Protein AF-A0A1U7CXS5-F1 (afdb_monomer_lite)

Radius of gyration: 18.41 Å; chains: 1; bounding box: 50×34×57 Å

Structure (mmCIF, N/CA/C/O backbone):
data_AF-A0A1U7CXS5-F1
#
_entry.id   AF-A0A1U7CXS5-F1
#
loop_
_atom_site.group_PDB
_atom_site.id
_atom_site.type_symbol
_atom_site.label_atom_id
_atom_site.label_alt_id
_atom_site.label_comp_id
_atom_site.label_asym_id
_atom_site.label_entity_id
_atom_site.label_seq_id
_atom_site.pdbx_PDB_ins_code
_atom_site.Cartn_x
_atom_site.Cartn_y
_atom_site.Cartn_z
_atom_site.occupancy
_atom_site.B_iso_or_equiv
_atom_site.auth_seq_id
_atom_site.auth_comp_id
_atom_site.auth_asym_id
_atom_site.auth_atom_id
_atom_site.pdbx_PDB_model_num
ATOM 1 N N . MET A 1 1 ? -36.462 -5.396 34.727 1.00 39.91 1 MET A N 1
ATOM 2 C CA . MET A 1 1 ? -35.390 -4.778 33.920 1.00 39.91 1 MET A CA 1
ATOM 3 C C . MET A 1 1 ? -34.478 -5.898 33.461 1.00 39.91 1 MET A C 1
ATOM 5 O O . MET A 1 1 ? -33.829 -6.499 34.303 1.00 39.91 1 MET A O 1
ATOM 9 N N . ILE A 1 2 ? -34.513 -6.255 32.179 1.00 39.50 2 ILE A N 1
ATOM 10 C CA . ILE A 1 2 ? -33.571 -7.218 31.596 1.00 39.50 2 ILE A CA 1
ATOM 11 C C . ILE A 1 2 ? -32.492 -6.352 30.956 1.00 39.50 2 ILE A C 1
ATOM 13 O O . ILE A 1 2 ? -32.788 -5.615 30.019 1.00 39.50 2 ILE A O 1
ATOM 17 N N . MET A 1 3 ? -31.287 -6.342 31.527 1.00 42.38 3 MET A N 1
ATOM 18 C CA . MET A 1 3 ? -30.154 -5.681 30.887 1.00 42.38 3 MET A CA 1
ATOM 19 C C . MET A 1 3 ? -29.691 -6.562 29.731 1.00 42.38 3 MET A C 1
ATOM 21 O O . MET A 1 3 ? -29.142 -7.641 29.948 1.00 42.38 3 MET A O 1
ATOM 25 N N . THR A 1 4 ? -29.941 -6.111 28.507 1.00 46.59 4 THR A N 1
ATOM 26 C CA . THR A 1 4 ? -29.288 -6.646 27.315 1.00 46.59 4 THR A CA 1
ATOM 27 C C . THR A 1 4 ? -27.820 -6.234 27.387 1.00 46.59 4 THR A C 1
ATOM 29 O O . THR A 1 4 ? -27.506 -5.048 27.330 1.00 46.59 4 THR A O 1
ATOM 32 N N . GLN A 1 5 ? -26.927 -7.201 27.588 1.00 53.69 5 GLN A N 1
ATOM 33 C CA . GLN A 1 5 ? -25.484 -6.981 27.490 1.00 53.69 5 GLN A CA 1
ATOM 34 C C . GLN A 1 5 ? -25.128 -6.750 26.011 1.00 53.69 5 GLN A C 1
ATOM 36 O O . GLN A 1 5 ? -25.562 -7.549 25.172 1.00 53.69 5 GLN A O 1
ATOM 41 N N . PRO A 1 6 ? -24.369 -5.697 25.656 1.00 45.97 6 PRO A N 1
ATOM 42 C CA . PRO A 1 6 ? -23.838 -5.564 24.309 1.00 45.97 6 PRO A CA 1
ATOM 43 C C . PRO A 1 6 ? -22.821 -6.685 24.095 1.00 45.97 6 PRO A C 1
ATOM 45 O O . PRO A 1 6 ? -21.865 -6.842 24.852 1.00 45.97 6 PRO A O 1
ATOM 48 N N . SER A 1 7 ? -23.077 -7.517 23.091 1.00 45.25 7 SER A N 1
ATOM 49 C CA . SER A 1 7 ? -22.142 -8.554 22.672 1.00 45.25 7 SER A CA 1
ATOM 50 C C . SER A 1 7 ? -20.949 -7.844 22.042 1.00 45.25 7 SER A C 1
ATOM 52 O O . SER A 1 7 ? -21.098 -7.236 20.986 1.00 45.25 7 SER A O 1
ATOM 54 N N . THR A 1 8 ? -19.788 -7.871 22.692 1.00 44.19 8 THR A N 1
ATOM 55 C CA . THR A 1 8 ? -18.543 -7.355 22.119 1.00 44.19 8 THR A CA 1
ATOM 56 C C . THR A 1 8 ? -18.121 -8.287 20.983 1.00 44.19 8 THR A C 1
ATOM 58 O O . THR A 1 8 ? -17.459 -9.306 21.185 1.00 44.19 8 THR A O 1
ATOM 61 N N . SER A 1 9 ? -18.587 -7.986 19.769 1.00 47.78 9 SER A N 1
ATOM 62 C CA . SER A 1 9 ? -18.090 -8.631 18.558 1.00 47.78 9 SER A CA 1
ATOM 63 C C . SER A 1 9 ? -16.603 -8.314 18.464 1.00 47.78 9 SER A C 1
ATOM 65 O O . SER A 1 9 ? -16.226 -7.151 18.387 1.00 47.78 9 SER A O 1
ATOM 67 N N . ARG A 1 10 ? -15.745 -9.338 18.526 1.00 53.56 10 ARG A N 1
ATOM 68 C CA . ARG A 1 10 ? -14.311 -9.175 18.263 1.00 53.56 10 ARG A CA 1
ATOM 69 C C . ARG A 1 10 ? -14.163 -8.495 16.887 1.00 53.56 10 ARG A C 1
ATOM 71 O O . ARG A 1 10 ? -14.805 -8.988 15.951 1.00 53.56 10 ARG A O 1
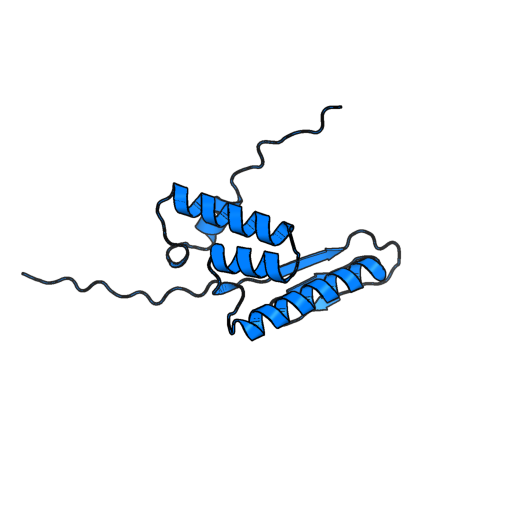ATOM 78 N N . PRO A 1 11 ? -13.361 -7.421 16.756 1.00 55.84 11 PRO A N 1
ATOM 79 C CA . PRO A 1 11 ? -13.179 -6.740 15.479 1.00 55.84 11 PRO A CA 1
ATOM 80 C C . PRO A 1 11 ? -12.728 -7.760 14.431 1.00 55.84 11 PRO A C 1
ATOM 82 O O . PRO A 1 11 ? -11.890 -8.636 14.688 1.00 55.84 11 PRO A O 1
ATOM 85 N N . ARG A 1 12 ? -13.393 -7.746 13.275 1.00 57.50 12 ARG A N 1
ATOM 86 C CA . ARG A 1 12 ? -13.131 -8.702 12.199 1.00 57.50 12 ARG A CA 1
ATOM 87 C C . ARG A 1 12 ? -11.865 -8.229 11.496 1.00 57.50 12 ARG A C 1
ATOM 89 O O . ARG A 1 12 ? -11.902 -7.223 10.808 1.00 57.50 12 ARG A O 1
ATOM 96 N N . ARG A 1 13 ? -10.762 -8.961 11.661 1.00 63.41 13 ARG A N 1
ATOM 97 C CA . ARG A 1 13 ? -9.494 -8.639 10.990 1.00 63.41 13 ARG A CA 1
ATOM 98 C C . ARG A 1 13 ? -9.670 -8.678 9.475 1.00 63.41 13 ARG A C 1
ATOM 100 O O . ARG A 1 13 ? -9.943 -9.749 8.915 1.00 63.41 13 ARG A O 1
ATOM 107 N N . ILE A 1 14 ? -9.536 -7.524 8.831 1.00 71.38 14 ILE A N 1
ATOM 108 C CA . ILE A 1 14 ? -9.528 -7.414 7.376 1.00 71.38 14 ILE A CA 1
ATOM 109 C C . ILE A 1 14 ? -8.213 -8.027 6.889 1.00 71.38 14 ILE A C 1
ATOM 111 O O . ILE A 1 14 ? -7.169 -7.900 7.519 1.00 71.38 14 ILE A O 1
ATOM 115 N N . ARG A 1 15 ? -8.254 -8.768 5.780 1.00 77.81 15 ARG A N 1
ATOM 116 C CA . ARG A 1 15 ? -7.028 -9.225 5.116 1.00 77.81 15 ARG A CA 1
ATOM 117 C C . ARG A 1 15 ? -6.695 -8.218 4.029 1.00 77.81 15 ARG A C 1
ATOM 119 O O . ARG A 1 15 ? -7.464 -8.102 3.079 1.00 77.81 15 ARG A O 1
ATOM 126 N N . ALA A 1 16 ? -5.568 -7.534 4.165 1.00 84.88 16 ALA A N 1
ATOM 127 C CA . ALA A 1 16 ? -5.072 -6.584 3.180 1.00 84.88 16 ALA A CA 1
ATOM 128 C C . ALA A 1 16 ? -3.755 -7.077 2.572 1.00 84.88 16 ALA A C 1
ATOM 130 O O . ALA A 1 16 ? -2.995 -7.806 3.212 1.00 84.88 16 ALA A O 1
ATOM 131 N N . ALA A 1 17 ? -3.509 -6.691 1.324 1.00 88.62 17 ALA A N 1
ATOM 132 C CA . ALA A 1 17 ? -2.232 -6.888 0.656 1.00 88.62 17 ALA A CA 1
ATOM 133 C C . ALA A 1 17 ? -1.974 -5.727 -0.311 1.00 88.62 17 ALA A C 1
ATOM 135 O O . ALA A 1 17 ? -2.905 -5.280 -0.984 1.00 88.62 17 ALA A O 1
ATOM 136 N N . LEU A 1 18 ? -0.722 -5.275 -0.409 1.00 89.81 18 LEU A N 1
ATOM 137 C CA . LEU A 1 18 ? -0.299 -4.284 -1.396 1.00 89.81 18 LEU A CA 1
ATOM 138 C C . LEU A 1 18 ? 0.189 -4.991 -2.666 1.00 89.81 18 LEU A C 1
ATOM 140 O O . LEU A 1 18 ? 1.029 -5.892 -2.610 1.00 89.81 18 LEU A O 1
ATOM 144 N N . ILE A 1 19 ? -0.330 -4.582 -3.823 1.00 92.00 19 ILE A N 1
ATOM 145 C CA . ILE A 1 19 ? 0.073 -5.143 -5.115 1.00 92.00 19 ILE A CA 1
ATOM 146 C C . ILE A 1 19 ? 0.633 -4.030 -6.000 1.00 92.00 19 ILE A C 1
ATOM 148 O O . ILE A 1 19 ? -0.092 -3.108 -6.365 1.00 92.00 19 ILE A O 1
ATOM 152 N N . GLY A 1 20 ? 1.915 -4.136 -6.349 1.00 89.12 20 GLY A N 1
ATOM 153 C CA . GLY A 1 20 ? 2.610 -3.237 -7.269 1.00 89.12 20 GLY A CA 1
ATOM 154 C C . GLY A 1 20 ? 2.720 -3.838 -8.670 1.00 89.12 20 GLY A C 1
ATOM 155 O O . GLY A 1 20 ? 3.119 -4.995 -8.827 1.00 89.12 20 GLY A O 1
ATOM 156 N N . PHE A 1 21 ? 2.399 -3.049 -9.695 1.00 92.69 21 PHE A N 1
ATOM 157 C CA . PHE A 1 21 ? 2.512 -3.453 -11.096 1.00 92.69 21 PHE A CA 1
ATOM 158 C C . PHE A 1 21 ? 3.456 -2.525 -11.860 1.00 92.69 21 PHE A C 1
ATOM 160 O O . PHE A 1 21 ? 3.240 -1.316 -11.892 1.00 92.69 21 PHE A O 1
ATOM 167 N N . GLY A 1 22 ? 4.466 -3.101 -12.510 1.00 91.12 22 GLY A N 1
ATOM 168 C CA . GLY A 1 22 ? 5.313 -2.406 -13.478 1.00 91.12 22 GLY A CA 1
ATOM 169 C C . GLY A 1 22 ? 4.907 -2.759 -14.911 1.00 91.12 22 GLY A C 1
ATOM 170 O O . GLY A 1 22 ? 4.783 -3.938 -15.252 1.00 91.12 22 GLY A O 1
ATOM 171 N N . PHE A 1 23 ? 4.714 -1.750 -15.763 1.00 92.38 23 PHE A N 1
ATOM 172 C CA . PHE A 1 23 ? 4.231 -1.914 -17.147 1.00 92.38 23 PHE A CA 1
ATOM 173 C C . PHE A 1 23 ? 5.222 -1.431 -18.216 1.00 92.38 23 PHE A C 1
ATOM 175 O O . PHE A 1 23 ? 4.898 -1.415 -19.399 1.00 92.38 23 PHE A O 1
ATOM 182 N N . ASP A 1 24 ? 6.423 -1.035 -17.813 1.00 91.44 24 ASP A N 1
ATOM 183 C CA . ASP A 1 24 ? 7.451 -0.423 -18.659 1.00 91.44 24 ASP A CA 1
ATOM 184 C C . ASP A 1 24 ? 8.511 -1.425 -19.166 1.00 91.44 24 ASP A C 1
ATOM 186 O O . ASP A 1 24 ? 9.424 -1.063 -19.907 1.00 91.44 24 ASP A O 1
ATOM 190 N N . GLY A 1 25 ? 8.383 -2.705 -18.804 1.00 87.94 25 GLY A N 1
ATOM 191 C CA . GLY A 1 25 ? 9.260 -3.771 -19.283 1.00 87.94 25 GLY A CA 1
ATOM 192 C C . GLY A 1 25 ? 9.054 -4.059 -20.774 1.00 87.94 25 GLY A C 1
ATOM 193 O O . GLY A 1 25 ? 7.958 -4.418 -21.195 1.00 87.94 25 GLY A O 1
ATOM 194 N N . ALA A 1 26 ? 10.123 -3.937 -21.564 1.00 87.94 26 ALA A N 1
ATOM 195 C CA . ALA A 1 26 ? 10.140 -4.270 -22.995 1.00 87.94 26 ALA A CA 1
ATOM 196 C C . ALA A 1 26 ? 10.922 -5.560 -23.313 1.00 87.94 26 ALA A C 1
ATOM 198 O O . ALA A 1 26 ? 11.122 -5.890 -24.482 1.00 87.94 26 ALA A O 1
ATOM 199 N N . ASP A 1 27 ? 11.402 -6.262 -22.284 1.00 86.38 27 ASP A N 1
ATOM 200 C CA . ASP A 1 27 ? 12.085 -7.544 -22.422 1.00 86.38 27 ASP A CA 1
ATOM 201 C C . ASP A 1 27 ? 11.127 -8.726 -22.222 1.00 86.38 27 ASP A C 1
ATOM 203 O O . ASP A 1 27 ? 10.034 -8.593 -21.677 1.00 86.38 27 ASP A O 1
ATOM 207 N N . ASP A 1 28 ? 11.553 -9.911 -22.656 1.00 86.06 28 ASP A N 1
ATOM 208 C CA . ASP A 1 28 ? 10.792 -11.150 -22.472 1.00 86.06 28 ASP A CA 1
ATOM 209 C C . ASP A 1 28 ? 10.916 -11.713 -21.036 1.00 86.06 28 ASP A C 1
ATOM 211 O O . ASP A 1 28 ? 10.624 -12.889 -20.799 1.00 86.06 28 ASP A O 1
ATOM 215 N N . GLN A 1 29 ? 11.397 -10.924 -20.062 1.00 89.38 29 GLN A N 1
ATOM 216 C CA . GLN A 1 29 ? 11.593 -11.407 -18.698 1.00 89.38 29 GLN A CA 1
ATOM 217 C C . GLN A 1 29 ? 10.347 -11.203 -17.845 1.00 89.38 29 GLN A C 1
ATOM 219 O O . GLN A 1 29 ? 9.881 -10.095 -17.588 1.00 89.38 29 GLN A O 1
ATOM 224 N N . GLN A 1 30 ? 9.859 -12.309 -17.292 1.00 89.06 30 GLN A N 1
ATOM 225 C CA . GLN A 1 30 ? 8.823 -12.273 -16.278 1.00 89.06 30 GLN A CA 1
ATOM 226 C C . GLN A 1 30 ? 9.445 -12.004 -14.903 1.00 89.06 30 GLN A C 1
ATOM 228 O O . GLN A 1 30 ? 10.142 -12.855 -14.348 1.00 89.06 30 GLN A O 1
ATOM 233 N N . ARG A 1 31 ? 9.152 -10.836 -14.327 1.00 92.31 31 ARG A N 1
ATOM 234 C CA . ARG A 1 31 ? 9.580 -10.467 -12.972 1.00 92.31 31 ARG A CA 1
ATOM 235 C C . ARG A 1 31 ? 8.411 -10.568 -12.001 1.00 92.31 31 ARG A C 1
ATOM 237 O O . ARG A 1 31 ? 7.377 -9.937 -12.204 1.00 92.31 31 ARG A O 1
ATOM 244 N N . VAL A 1 32 ? 8.565 -11.370 -10.951 1.00 94.94 32 VAL A N 1
ATOM 245 C CA . VAL A 1 32 ? 7.571 -11.518 -9.880 1.00 94.94 32 VAL A CA 1
ATOM 246 C C . VAL A 1 32 ? 8.307 -11.602 -8.550 1.00 94.94 32 VAL A C 1
ATOM 248 O O . VAL A 1 32 ? 9.131 -12.495 -8.361 1.00 94.94 32 VAL A O 1
ATOM 251 N N . THR A 1 33 ? 7.985 -10.700 -7.628 1.00 93.75 33 THR A N 1
ATOM 252 C CA . THR A 1 33 ? 8.488 -10.713 -6.249 1.00 93.75 33 THR A CA 1
ATOM 253 C C . THR A 1 33 ? 7.297 -10.795 -5.297 1.00 93.75 33 THR A C 1
ATOM 255 O O . THR A 1 33 ? 6.313 -10.086 -5.476 1.00 93.75 33 THR A O 1
ATOM 258 N N . ARG A 1 34 ? 7.349 -11.673 -4.292 1.00 94.38 34 ARG A N 1
ATOM 259 C CA . ARG A 1 34 ? 6.265 -11.876 -3.319 1.00 94.38 34 ARG A CA 1
ATOM 260 C C . ARG A 1 34 ? 6.823 -11.911 -1.904 1.00 94.38 34 ARG A C 1
ATOM 262 O O . ARG A 1 34 ? 7.887 -12.483 -1.695 1.00 94.38 34 ARG A O 1
ATOM 269 N N . SER A 1 35 ? 6.052 -11.392 -0.955 1.00 89.94 35 SER A N 1
ATOM 270 C CA . SER A 1 35 ? 6.294 -11.565 0.479 1.00 89.94 35 SER A CA 1
ATOM 271 C C . SER A 1 35 ? 4.974 -11.804 1.227 1.00 89.94 35 SER A C 1
ATOM 273 O O . SER A 1 35 ? 4.014 -12.314 0.633 1.00 89.94 35 SER A O 1
ATOM 275 N N . ALA A 1 36 ? 4.939 -11.535 2.532 1.00 88.06 36 ALA A N 1
ATOM 276 C CA . ALA A 1 36 ? 3.834 -11.868 3.419 1.00 88.06 36 ALA A CA 1
ATOM 277 C C . ALA A 1 36 ? 2.561 -11.100 3.049 1.00 88.06 36 ALA A C 1
ATOM 279 O O . ALA A 1 36 ? 1.491 -11.704 2.940 1.00 88.06 36 ALA A O 1
ATOM 280 N N . GLN A 1 37 ? 2.697 -9.792 2.815 1.00 89.69 37 GLN A N 1
ATOM 281 C CA . GLN A 1 37 ? 1.569 -8.872 2.603 1.00 89.69 37 GLN A CA 1
ATOM 282 C C . GLN A 1 37 ? 1.676 -8.113 1.278 1.00 89.69 37 GLN A C 1
ATOM 284 O O . GLN A 1 37 ? 0.836 -7.272 0.974 1.00 89.69 37 GLN A O 1
ATOM 289 N N . CYS A 1 38 ? 2.695 -8.428 0.474 1.00 91.88 38 CYS A N 1
ATOM 290 C CA . CYS A 1 38 ? 3.027 -7.687 -0.735 1.00 91.88 38 CYS A CA 1
ATOM 291 C C . CYS A 1 38 ? 3.276 -8.598 -1.943 1.00 91.88 38 CYS A C 1
ATOM 293 O O . CYS A 1 38 ? 3.801 -9.714 -1.821 1.00 91.88 38 CYS A O 1
ATOM 295 N N . LEU A 1 39 ? 2.937 -8.096 -3.130 1.00 94.31 39 LEU A N 1
ATOM 296 C CA . LEU A 1 39 ? 3.213 -8.729 -4.419 1.00 94.31 39 LEU A CA 1
ATOM 297 C C . LEU A 1 39 ? 3.621 -7.666 -5.446 1.00 94.31 39 LEU A C 1
ATOM 299 O O . LEU A 1 39 ? 2.879 -6.724 -5.686 1.00 94.31 39 LEU A O 1
ATOM 303 N N . VAL A 1 40 ? 4.763 -7.853 -6.098 1.00 94.00 40 VAL A N 1
ATOM 304 C CA . VAL A 1 40 ? 5.243 -7.009 -7.196 1.00 94.00 40 VAL A CA 1
ATOM 305 C C . VAL A 1 40 ? 5.309 -7.837 -8.471 1.00 94.00 40 VAL A C 1
ATOM 307 O O . VAL A 1 40 ? 5.895 -8.924 -8.485 1.00 94.00 40 VAL A O 1
ATOM 310 N N . VAL A 1 41 ? 4.726 -7.326 -9.554 1.00 94.94 41 VAL A N 1
ATOM 311 C CA . VAL A 1 41 ? 4.650 -8.016 -10.848 1.00 94.94 41 VAL A CA 1
ATOM 312 C C . VAL A 1 41 ? 5.079 -7.083 -11.976 1.00 94.94 41 VAL A C 1
ATOM 314 O O . VAL A 1 41 ? 4.557 -5.981 -12.107 1.00 94.94 41 VAL A O 1
ATOM 317 N N . GLY A 1 42 ? 5.978 -7.558 -12.836 1.00 92.69 42 GLY A N 1
ATOM 318 C CA . GLY A 1 42 ? 6.391 -6.852 -14.049 1.00 92.69 42 GLY A CA 1
ATOM 319 C C . GLY A 1 42 ? 7.348 -5.688 -13.797 1.00 92.69 42 GLY A C 1
ATOM 320 O O . GLY A 1 42 ? 7.957 -5.594 -12.733 1.00 92.69 42 GLY A O 1
ATOM 321 N N . GLY A 1 43 ? 7.483 -4.833 -14.807 1.00 91.50 43 GLY A N 1
ATOM 322 C CA . GLY A 1 43 ? 8.397 -3.693 -14.846 1.00 91.50 43 GLY A CA 1
ATOM 323 C C . GLY A 1 43 ? 9.696 -3.971 -15.600 1.00 91.50 43 GLY A C 1
ATOM 324 O O . GLY A 1 43 ? 10.093 -5.131 -15.795 1.00 91.50 43 GLY A O 1
ATOM 325 N N . SER A 1 44 ? 10.362 -2.895 -16.017 1.00 94.75 44 SER A N 1
ATOM 326 C CA . SER A 1 44 ? 11.786 -2.936 -16.371 1.00 94.75 44 SER A CA 1
ATOM 327 C C . SER A 1 44 ? 12.621 -3.438 -15.179 1.00 94.75 44 SER A C 1
ATOM 329 O O . SER A 1 44 ? 12.111 -3.496 -14.055 1.00 94.75 44 SER A O 1
ATOM 331 N N . PRO A 1 45 ? 13.888 -3.849 -15.376 1.00 94.25 45 PRO A N 1
ATOM 332 C CA . PRO A 1 45 ? 14.782 -4.145 -14.257 1.00 94.25 45 PRO A CA 1
ATOM 333 C C . PRO A 1 45 ? 14.776 -3.041 -13.193 1.00 94.25 45 PRO A C 1
ATOM 335 O O . PRO A 1 45 ? 14.623 -3.333 -12.012 1.00 94.25 45 PRO A O 1
ATOM 338 N N . GLU A 1 46 ? 14.870 -1.790 -13.635 1.00 94.56 46 GLU A N 1
ATOM 339 C CA . GLU A 1 46 ? 14.942 -0.606 -12.791 1.00 94.56 46 GLU A CA 1
ATOM 340 C C . GLU A 1 46 ? 13.634 -0.403 -12.015 1.00 94.56 46 GLU A C 1
ATOM 342 O O . GLU A 1 46 ? 13.644 -0.374 -10.786 1.00 94.56 46 GLU A O 1
ATOM 347 N N . THR A 1 47 ? 12.490 -0.368 -12.704 1.00 94.62 47 THR A N 1
ATOM 348 C CA . THR A 1 47 ? 11.184 -0.182 -12.052 1.00 94.62 47 THR A CA 1
ATOM 349 C C . THR A 1 47 ? 10.815 -1.351 -11.147 1.00 94.62 47 THR A C 1
ATOM 351 O O . THR A 1 47 ? 10.230 -1.158 -10.082 1.00 94.62 47 THR A O 1
ATOM 354 N N . HIS A 1 48 ? 11.156 -2.584 -11.523 1.00 94.44 48 HIS A N 1
ATOM 355 C CA . HIS A 1 48 ? 10.903 -3.732 -10.658 1.00 94.44 48 HIS A CA 1
ATOM 356 C C . HIS A 1 48 ? 11.726 -3.666 -9.365 1.00 94.44 48 HIS A C 1
ATOM 358 O O . HIS A 1 48 ? 11.234 -4.064 -8.306 1.00 94.44 48 HIS A O 1
ATOM 364 N N . ASP A 1 49 ? 12.963 -3.175 -9.439 1.00 94.94 49 ASP A N 1
ATOM 365 C CA . ASP A 1 49 ? 13.817 -2.994 -8.269 1.00 94.94 49 ASP A CA 1
ATOM 366 C C . ASP A 1 49 ? 13.307 -1.857 -7.368 1.00 94.94 49 ASP A C 1
ATOM 368 O O . ASP A 1 49 ? 13.229 -2.057 -6.155 1.00 94.94 49 ASP A O 1
ATOM 372 N N . GLU A 1 50 ? 12.842 -0.736 -7.930 1.00 93.81 50 GLU A N 1
ATOM 373 C CA . GLU A 1 50 ? 12.175 0.340 -7.171 1.00 93.81 50 GLU A CA 1
ATOM 374 C C . GLU A 1 50 ? 10.911 -0.163 -6.450 1.00 93.81 50 GLU A C 1
ATOM 376 O O . GLU A 1 50 ? 10.720 0.084 -5.255 1.00 93.81 50 GLU A O 1
ATOM 381 N N . LEU A 1 51 ? 10.066 -0.937 -7.142 1.00 93.25 51 LEU A N 1
ATOM 382 C CA . LEU A 1 51 ? 8.873 -1.547 -6.544 1.00 93.25 51 LEU A CA 1
ATOM 383 C C . LEU A 1 51 ? 9.240 -2.535 -5.426 1.00 93.25 51 LEU A C 1
ATOM 385 O O . LEU A 1 51 ? 8.554 -2.598 -4.402 1.00 93.25 51 LEU A O 1
ATOM 389 N N . ARG A 1 52 ? 10.328 -3.299 -5.587 1.00 94.56 52 ARG A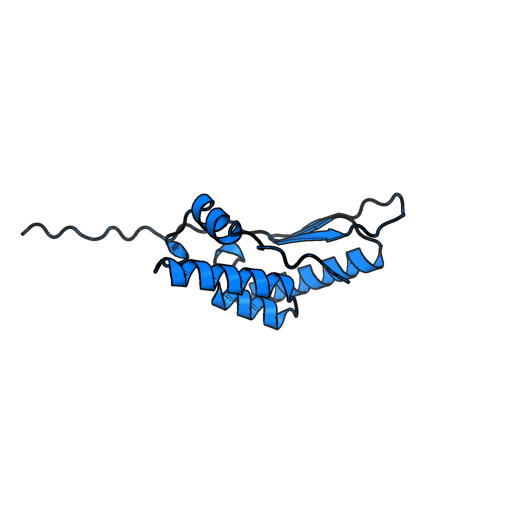 N 1
ATOM 390 C CA . ARG A 1 52 ? 10.837 -4.199 -4.542 1.00 94.56 52 ARG A CA 1
ATOM 391 C C . ARG A 1 52 ? 11.357 -3.422 -3.333 1.00 94.56 52 ARG A C 1
ATOM 393 O O . ARG A 1 52 ? 11.152 -3.856 -2.198 1.00 94.56 52 ARG A O 1
ATOM 400 N N . GLU A 1 53 ? 12.027 -2.299 -3.551 1.00 94.94 53 GLU A N 1
ATOM 401 C CA . GLU A 1 53 ? 12.498 -1.435 -2.471 1.00 94.94 53 GLU A CA 1
ATOM 402 C C . GLU A 1 53 ? 11.324 -0.842 -1.684 1.00 94.94 53 GLU A C 1
ATOM 404 O O . GLU A 1 53 ? 11.314 -0.927 -0.457 1.00 94.94 53 GLU A O 1
ATOM 409 N N . ALA A 1 54 ? 10.306 -0.308 -2.367 1.00 92.69 54 ALA A N 1
ATOM 410 C CA . ALA A 1 54 ? 9.091 0.199 -1.722 1.00 92.69 54 ALA A CA 1
ATOM 411 C C . ALA A 1 54 ? 8.391 -0.889 -0.892 1.00 92.69 54 ALA A C 1
ATOM 413 O O . ALA A 1 54 ? 8.032 -0.668 0.263 1.00 92.69 54 ALA A O 1
ATOM 414 N N . MET A 1 55 ? 8.279 -2.095 -1.450 1.00 93.88 55 MET A N 1
ATOM 415 C CA . MET A 1 55 ? 7.768 -3.272 -0.749 1.00 93.88 55 MET A CA 1
ATOM 416 C C . MET A 1 55 ? 8.592 -3.615 0.501 1.00 93.88 55 MET A C 1
ATOM 418 O O . MET A 1 55 ? 8.024 -3.927 1.542 1.00 93.88 55 MET A O 1
ATOM 422 N N . THR A 1 56 ? 9.920 -3.540 0.420 1.00 94.12 56 THR A N 1
ATOM 423 C CA . THR A 1 56 ? 10.805 -3.828 1.559 1.00 94.12 56 THR A CA 1
ATOM 424 C C . THR A 1 56 ? 10.649 -2.778 2.661 1.00 94.12 56 THR A C 1
ATOM 426 O O . THR A 1 56 ? 10.563 -3.138 3.831 1.00 94.12 56 THR A O 1
ATOM 429 N N . ARG A 1 57 ? 10.560 -1.490 2.298 1.00 94.38 57 ARG A N 1
ATOM 430 C CA . ARG A 1 57 ? 10.311 -0.391 3.247 1.00 94.38 57 ARG A CA 1
ATOM 431 C C . ARG A 1 57 ? 8.976 -0.558 3.968 1.00 94.38 57 ARG A C 1
ATOM 433 O O . ARG A 1 57 ? 8.933 -0.439 5.185 1.00 94.38 57 ARG A O 1
ATOM 440 N N . LEU A 1 58 ? 7.922 -0.904 3.228 1.00 93.56 58 LEU A N 1
ATOM 441 C CA . LEU A 1 58 ? 6.605 -1.178 3.799 1.00 93.56 58 LEU A CA 1
ATOM 442 C C . LEU A 1 58 ? 6.661 -2.292 4.853 1.00 93.56 58 LEU A C 1
ATOM 444 O O . LEU A 1 58 ? 6.117 -2.129 5.939 1.00 93.56 58 LEU A O 1
ATOM 448 N N . GLU A 1 59 ? 7.315 -3.416 4.553 1.00 92.62 59 GLU A N 1
ATOM 449 C CA . GLU A 1 59 ? 7.370 -4.544 5.491 1.00 92.62 59 GLU A CA 1
ATOM 450 C C . GLU A 1 59 ? 8.204 -4.251 6.739 1.00 92.62 59 GLU A C 1
ATOM 452 O O . GLU A 1 59 ? 7.842 -4.713 7.817 1.00 92.62 59 GLU A O 1
ATOM 457 N N . ILE A 1 60 ? 9.276 -3.465 6.614 1.00 94.69 60 ILE A N 1
ATOM 458 C CA . ILE A 1 60 ? 10.069 -3.022 7.768 1.00 94.69 60 ILE A CA 1
ATOM 459 C C . ILE A 1 60 ? 9.217 -2.150 8.694 1.00 94.69 60 ILE A C 1
ATOM 461 O O . ILE A 1 60 ? 9.152 -2.428 9.886 1.00 94.69 60 ILE A O 1
ATOM 465 N N . GLU A 1 61 ? 8.524 -1.144 8.160 1.00 95.06 61 GLU A N 1
ATOM 466 C CA . GLU A 1 61 ? 7.692 -0.252 8.978 1.00 95.06 61 GLU A CA 1
ATOM 467 C C . GLU A 1 61 ? 6.526 -0.994 9.648 1.00 95.06 61 GLU A C 1
ATOM 469 O O . GLU A 1 61 ? 6.232 -0.757 10.818 1.00 95.06 61 GLU A O 1
ATOM 474 N N . LEU A 1 62 ? 5.891 -1.940 8.946 1.00 93.06 62 LEU A N 1
ATOM 475 C CA . LEU A 1 62 ? 4.838 -2.785 9.524 1.00 93.06 62 LEU A CA 1
ATOM 476 C C . LEU A 1 62 ? 5.365 -3.670 10.667 1.00 93.06 62 LEU A C 1
ATOM 478 O O . LEU A 1 62 ? 4.699 -3.806 11.697 1.00 93.06 62 LEU A O 1
ATOM 482 N N . ASP A 1 63 ? 6.569 -4.234 10.518 1.00 92.75 63 ASP A N 1
ATOM 483 C CA . ASP A 1 63 ? 7.231 -5.006 11.577 1.00 92.75 63 ASP A CA 1
ATOM 484 C C . ASP A 1 63 ? 7.588 -4.117 12.781 1.00 92.75 63 ASP A C 1
ATOM 486 O O . ASP A 1 63 ? 7.325 -4.493 13.926 1.00 92.75 63 ASP A O 1
ATOM 490 N N . GLU A 1 64 ? 8.083 -2.896 12.543 1.00 93.75 64 GLU A N 1
ATOM 491 C CA . GLU A 1 64 ? 8.366 -1.913 13.598 1.00 93.75 64 GLU A CA 1
ATOM 492 C C . GLU A 1 64 ? 7.099 -1.474 14.350 1.00 93.75 64 GLU A C 1
ATOM 494 O O . GLU A 1 64 ? 7.118 -1.319 15.577 1.00 93.75 64 GLU A O 1
ATOM 499 N N . MET A 1 65 ? 5.978 -1.325 13.640 1.00 91.12 65 MET A N 1
ATOM 500 C CA . MET A 1 65 ? 4.658 -1.047 14.218 1.00 91.12 65 MET A CA 1
ATOM 501 C C . MET A 1 65 ? 4.045 -2.273 14.917 1.00 91.12 65 MET A C 1
ATOM 503 O O . MET A 1 65 ? 3.112 -2.121 15.705 1.00 91.12 65 MET A O 1
ATOM 507 N N . GLN A 1 66 ? 4.580 -3.481 14.685 1.00 91.06 66 GLN A N 1
ATOM 508 C CA . GLN A 1 66 ? 4.016 -4.763 15.131 1.00 91.06 66 GLN A CA 1
ATOM 509 C C . GLN A 1 66 ? 2.544 -4.938 14.715 1.00 91.06 66 GLN A C 1
ATOM 511 O O . GLN A 1 66 ? 1.735 -5.508 15.456 1.00 91.06 66 GLN A O 1
ATOM 516 N N . GLN A 1 67 ? 2.196 -4.439 13.528 1.00 90.50 67 GLN A N 1
ATOM 517 C CA . GLN A 1 67 ? 0.848 -4.472 12.967 1.00 90.50 67 GLN A CA 1
ATOM 518 C C . GLN A 1 67 ? 0.865 -5.111 11.579 1.00 90.50 67 GLN A C 1
ATOM 520 O O . GLN A 1 67 ? 1.812 -4.968 10.812 1.00 90.50 67 GLN A O 1
ATOM 525 N N . ASP A 1 68 ? -0.216 -5.811 11.243 1.00 90.62 68 ASP A N 1
ATOM 526 C CA . ASP A 1 68 ? -0.458 -6.253 9.874 1.00 90.62 68 ASP A CA 1
ATOM 527 C C . ASP A 1 68 ? -1.149 -5.128 9.090 1.00 90.62 68 ASP A C 1
ATOM 529 O O . ASP A 1 68 ? -1.969 -4.401 9.648 1.00 90.62 68 ASP A O 1
ATOM 533 N N . LEU A 1 69 ? -0.923 -5.037 7.775 1.00 88.38 69 LEU A N 1
ATOM 534 C CA . LEU A 1 69 ? -1.561 -4.024 6.918 1.00 88.38 69 LEU A CA 1
ATOM 535 C C . LEU A 1 69 ? -3.097 -3.991 7.049 1.00 88.38 69 LEU A C 1
ATOM 537 O O . LEU A 1 69 ? -3.719 -2.948 6.888 1.00 88.38 69 LEU A O 1
ATOM 541 N N . GLY A 1 70 ? -3.721 -5.140 7.318 1.00 87.00 70 GLY A N 1
ATOM 542 C CA . GLY A 1 70 ? -5.173 -5.254 7.481 1.00 87.00 70 GLY A CA 1
ATOM 543 C C . GLY A 1 70 ? -5.707 -4.902 8.873 1.00 87.00 70 GLY A C 1
ATOM 544 O O . GLY A 1 70 ? -6.923 -4.873 9.051 1.00 87.00 70 GLY A O 1
ATOM 545 N N . ASP A 1 71 ? -4.818 -4.667 9.839 1.00 85.88 71 ASP A N 1
ATOM 546 C CA . ASP A 1 71 ? -5.156 -4.206 11.188 1.00 85.88 71 ASP A CA 1
ATOM 547 C C . ASP A 1 71 ? -5.042 -2.669 11.317 1.00 85.88 71 ASP A C 1
ATOM 549 O O . ASP A 1 71 ? -5.435 -2.135 12.351 1.00 85.88 71 ASP A O 1
ATOM 553 N N . LEU A 1 72 ? -4.525 -1.964 10.299 1.00 87.75 72 LEU A N 1
ATOM 554 C CA . LEU A 1 72 ? -4.351 -0.508 10.325 1.00 87.75 72 LEU A CA 1
ATOM 555 C C . LEU A 1 72 ? -5.667 0.232 10.079 1.00 87.75 72 LEU A C 1
ATOM 557 O O . LEU A 1 72 ? -6.411 -0.085 9.146 1.00 87.75 72 LEU A O 1
ATOM 561 N N . ASN A 1 73 ? -5.905 1.274 10.867 1.00 87.69 73 ASN A N 1
ATOM 562 C CA . ASN A 1 73 ? -6.921 2.280 10.585 1.00 87.69 73 ASN A CA 1
ATOM 563 C C . ASN A 1 73 ? -6.410 3.312 9.542 1.00 87.69 73 ASN A C 1
ATOM 565 O O . ASN A 1 73 ? -5.229 3.302 9.183 1.00 87.69 73 ASN A O 1
ATOM 569 N N . PRO A 1 74 ? -7.273 4.195 9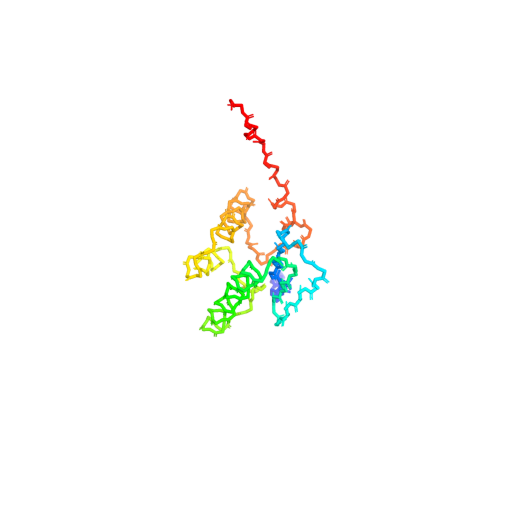.006 1.00 87.81 74 PRO A N 1
ATOM 570 C CA . PRO A 1 74 ? -6.876 5.172 7.988 1.00 87.81 74 PRO A CA 1
ATOM 571 C C . PRO A 1 74 ? -5.760 6.129 8.425 1.00 87.81 74 PRO A C 1
ATOM 573 O O . PRO A 1 74 ? -4.882 6.422 7.618 1.00 87.81 74 PRO A O 1
ATOM 576 N N . ASP A 1 75 ? -5.750 6.583 9.680 1.00 90.12 75 ASP A N 1
ATOM 577 C CA . ASP A 1 75 ? -4.699 7.465 10.200 1.00 90.12 75 ASP A CA 1
ATOM 578 C C . ASP A 1 75 ? -3.349 6.741 10.264 1.00 90.12 75 ASP A C 1
ATOM 580 O O . ASP A 1 75 ? -2.332 7.259 9.802 1.00 90.12 75 ASP A O 1
ATOM 584 N N . GLU A 1 76 ? -3.342 5.507 10.773 1.00 91.44 76 GLU A N 1
ATOM 585 C CA . GLU A 1 76 ? -2.154 4.649 10.817 1.00 91.44 76 GLU A CA 1
ATOM 586 C C . GLU A 1 76 ? -1.651 4.326 9.404 1.00 91.44 76 GLU A C 1
ATOM 588 O O . GLU A 1 76 ? -0.445 4.301 9.155 1.00 91.44 76 GLU A O 1
ATOM 593 N N . LEU A 1 77 ? -2.566 4.127 8.450 1.00 91.06 77 LEU A N 1
ATOM 594 C CA . LEU A 1 77 ? -2.229 3.926 7.044 1.00 91.06 77 LEU A CA 1
ATOM 595 C C . LEU A 1 77 ? -1.614 5.194 6.426 1.00 91.06 77 LEU A C 1
ATOM 597 O O . LEU A 1 77 ? -0.655 5.097 5.659 1.00 91.06 77 LEU A O 1
ATOM 601 N N . ALA A 1 78 ? -2.126 6.381 6.764 1.00 91.12 78 ALA A N 1
ATOM 602 C CA . ALA A 1 78 ? -1.565 7.656 6.321 1.00 91.12 78 ALA A CA 1
ATOM 603 C C . ALA A 1 78 ? -0.173 7.905 6.919 1.00 91.12 78 ALA A C 1
ATOM 605 O O . ALA A 1 78 ? 0.712 8.402 6.217 1.00 91.12 78 ALA A O 1
ATOM 606 N N . GLU A 1 79 ? 0.031 7.542 8.187 1.00 93.00 79 GLU A N 1
ATOM 607 C CA . GLU A 1 79 ? 1.334 7.603 8.844 1.00 93.00 79 GLU A CA 1
ATOM 608 C C . GLU A 1 79 ? 2.329 6.654 8.171 1.00 93.00 79 GLU A C 1
ATOM 610 O O . GLU A 1 79 ? 3.421 7.081 7.795 1.00 93.00 79 GLU A O 1
ATOM 615 N N . LEU A 1 80 ? 1.935 5.399 7.937 1.00 93.69 80 LEU A N 1
ATOM 616 C CA . LEU A 1 80 ? 2.752 4.427 7.216 1.00 93.69 80 LEU A CA 1
ATOM 617 C C . LEU A 1 80 ? 3.152 4.956 5.834 1.00 93.69 80 LEU A C 1
ATOM 619 O O . LEU A 1 80 ? 4.332 4.922 5.493 1.00 93.69 80 LEU A O 1
ATOM 623 N N . ALA A 1 81 ? 2.197 5.512 5.076 1.00 92.38 81 ALA A N 1
ATOM 624 C CA . ALA A 1 81 ? 2.444 6.127 3.770 1.00 92.38 81 ALA A CA 1
ATOM 625 C C . ALA A 1 81 ? 3.516 7.218 3.826 1.00 92.38 81 ALA A C 1
ATOM 627 O O . ALA A 1 81 ? 4.382 7.292 2.954 1.00 92.38 81 ALA A O 1
ATOM 628 N N . PHE A 1 82 ? 3.444 8.064 4.856 1.00 92.31 82 PHE A N 1
ATOM 629 C CA . PHE A 1 82 ? 4.384 9.154 5.066 1.00 92.31 82 PHE A CA 1
ATOM 630 C C . PHE A 1 82 ? 5.788 8.637 5.393 1.00 92.31 82 PHE A C 1
ATOM 632 O O . PHE A 1 82 ? 6.766 9.156 4.861 1.00 92.31 82 PHE A O 1
ATOM 639 N N . ARG A 1 83 ? 5.904 7.590 6.220 1.00 92.00 83 ARG A N 1
ATOM 640 C CA . ARG A 1 83 ? 7.202 6.998 6.585 1.00 92.00 83 ARG A CA 1
ATOM 641 C C . ARG A 1 83 ? 7.916 6.354 5.398 1.00 92.00 83 ARG A C 1
ATOM 643 O O . ARG A 1 83 ? 9.130 6.493 5.268 1.00 92.00 83 ARG A O 1
ATOM 650 N N . ILE A 1 84 ? 7.168 5.694 4.513 1.00 92.44 84 ILE A N 1
ATOM 651 C CA . ILE A 1 84 ? 7.738 5.022 3.335 1.00 92.44 84 ILE A CA 1
ATOM 652 C C . ILE A 1 84 ? 7.800 5.904 2.082 1.00 92.44 84 ILE A C 1
ATOM 654 O O . ILE A 1 84 ? 8.254 5.425 1.044 1.00 92.44 84 ILE A O 1
ATOM 658 N N . ASP A 1 85 ? 7.371 7.166 2.172 1.00 91.56 85 ASP A N 1
ATOM 659 C CA . ASP A 1 85 ? 7.303 8.120 1.056 1.00 91.56 85 ASP A CA 1
ATOM 660 C C . ASP A 1 85 ? 6.514 7.569 -0.150 1.00 91.56 85 ASP A C 1
ATOM 662 O O . ASP A 1 85 ? 6.991 7.560 -1.285 1.00 91.56 85 ASP A O 1
ATOM 666 N N . LEU A 1 86 ? 5.310 7.039 0.115 1.00 88.75 86 LEU A N 1
ATOM 667 C CA . LEU A 1 86 ? 4.424 6.460 -0.903 1.00 88.75 86 LEU A CA 1
ATOM 668 C C . LEU A 1 86 ? 3.107 7.256 -0.999 1.00 88.75 86 LEU A C 1
ATOM 670 O O . LEU A 1 86 ? 2.129 6.931 -0.312 1.00 88.75 86 LEU A O 1
ATOM 674 N N . PRO A 1 87 ? 3.051 8.309 -1.836 1.00 86.31 87 PRO A N 1
ATOM 675 C CA . PRO A 1 87 ? 1.911 9.225 -1.896 1.00 86.31 87 PRO A CA 1
ATOM 676 C C . PRO A 1 87 ? 0.613 8.549 -2.356 1.00 86.31 87 PRO A C 1
ATOM 678 O O . PRO A 1 87 ? -0.474 8.932 -1.921 1.00 86.31 87 PRO A O 1
ATOM 681 N N . GLU A 1 88 ? 0.694 7.505 -3.181 1.00 86.38 88 GLU A N 1
ATOM 682 C CA . GLU A 1 88 ? -0.474 6.743 -3.631 1.00 86.38 88 GLU A CA 1
ATOM 683 C C . GLU A 1 88 ? -1.189 6.067 -2.456 1.00 86.38 88 GLU A C 1
ATOM 685 O O . GLU A 1 88 ? -2.420 6.030 -2.408 1.00 86.38 88 GLU A O 1
ATOM 690 N N . LEU A 1 89 ? -0.427 5.571 -1.477 1.00 85.94 89 LEU A N 1
ATOM 691 C CA . LEU A 1 89 ? -0.973 4.941 -0.276 1.00 85.94 89 LEU A CA 1
ATOM 692 C C . LEU A 1 89 ? -1.579 5.991 0.664 1.00 85.94 89 LEU A C 1
ATOM 694 O O . LEU A 1 89 ? -2.637 5.757 1.248 1.00 85.94 89 LEU A O 1
ATOM 698 N N . HIS A 1 90 ? -0.991 7.189 0.714 1.00 88.31 90 HIS A N 1
ATOM 699 C CA . HIS A 1 90 ? -1.554 8.321 1.447 1.00 88.31 90 HIS A CA 1
ATOM 700 C C . HIS A 1 90 ? -2.915 8.754 0.880 1.00 88.31 90 HIS A C 1
ATOM 702 O O . HIS A 1 90 ? -3.860 8.967 1.636 1.00 88.31 90 HIS A O 1
ATOM 708 N N . HIS A 1 91 ? -3.067 8.822 -0.447 1.00 87.19 91 HIS A N 1
ATOM 709 C CA . HIS A 1 91 ? -4.360 9.136 -1.067 1.00 87.19 91 HIS A CA 1
ATOM 710 C C . HIS A 1 91 ? -5.448 8.120 -0.703 1.00 87.19 91 HIS A C 1
ATOM 712 O O . HIS A 1 91 ? -6.596 8.502 -0.478 1.00 87.19 91 HIS A O 1
ATOM 718 N N . ILE A 1 92 ? -5.104 6.831 -0.637 1.00 86.19 92 ILE A N 1
ATOM 719 C CA . ILE A 1 92 ? -6.043 5.787 -0.209 1.00 86.19 92 ILE A CA 1
ATOM 720 C C . ILE A 1 92 ? -6.461 6.019 1.245 1.00 86.19 92 ILE A C 1
ATOM 722 O O . ILE A 1 92 ? -7.655 5.988 1.537 1.00 86.19 92 ILE A O 1
ATOM 726 N N . ALA A 1 93 ? -5.504 6.309 2.127 1.00 87.19 93 ALA A N 1
ATOM 727 C CA . ALA A 1 93 ? -5.762 6.588 3.535 1.00 87.19 93 ALA A CA 1
ATOM 728 C C . ALA A 1 93 ? -6.715 7.780 3.731 1.00 87.19 93 ALA A C 1
ATOM 730 O O . ALA A 1 93 ? -7.753 7.637 4.371 1.00 87.19 93 ALA A O 1
ATOM 731 N N . VAL A 1 94 ? -6.439 8.914 3.077 1.00 86.88 94 VAL A N 1
ATOM 732 C CA . VAL A 1 94 ? -7.291 10.117 3.142 1.00 86.88 94 VAL A CA 1
ATOM 733 C C . VAL A 1 94 ? -8.706 9.847 2.620 1.00 86.88 94 VAL A C 1
ATOM 735 O O . VAL A 1 94 ? -9.685 10.359 3.159 1.00 86.88 94 VAL A O 1
ATOM 738 N N . ARG A 1 95 ? -8.848 9.036 1.565 1.00 85.00 95 ARG A N 1
ATOM 739 C CA . ARG A 1 95 ? -10.171 8.682 1.026 1.00 85.00 95 ARG A CA 1
ATOM 740 C C . ARG A 1 95 ? -10.960 7.777 1.965 1.00 85.00 95 ARG A C 1
ATOM 742 O O . ARG A 1 95 ? -12.177 7.927 2.050 1.00 85.00 95 ARG A O 1
ATOM 749 N N . LEU A 1 96 ? -10.288 6.843 2.634 1.00 84.88 96 LEU A N 1
ATOM 750 C CA . LEU A 1 96 ? -10.916 5.998 3.647 1.00 84.88 96 LEU A CA 1
ATOM 751 C C . LEU A 1 96 ? -11.409 6.845 4.820 1.00 84.88 96 LEU A C 1
ATOM 753 O O . LEU A 1 96 ? -12.572 6.717 5.191 1.00 84.88 96 LEU A O 1
ATOM 757 N N . ASP A 1 97 ? -10.561 7.738 5.325 1.00 86.00 97 ASP A N 1
ATOM 758 C CA . ASP A 1 97 ? -10.877 8.653 6.423 1.00 86.00 97 ASP A CA 1
ATOM 759 C C . ASP A 1 97 ? -12.096 9.537 6.106 1.00 86.00 97 ASP A C 1
ATOM 761 O O . ASP A 1 97 ? -13.131 9.456 6.768 1.00 86.00 97 ASP A O 1
ATOM 765 N N . ALA A 1 98 ? -12.055 10.256 4.979 1.00 83.44 98 ALA A N 1
ATOM 766 C CA . ALA A 1 98 ? -13.177 11.082 4.533 1.00 83.44 98 ALA A CA 1
ATOM 767 C C . ALA A 1 98 ? -14.474 10.271 4.340 1.00 83.44 98 ALA A C 1
ATOM 769 O O . ALA A 1 98 ? -15.575 10.755 4.610 1.00 83.44 98 ALA A O 1
ATOM 770 N N . GLY A 1 99 ? -14.359 9.031 3.859 1.00 80.25 99 GLY A N 1
ATOM 771 C CA . GLY A 1 99 ? -15.490 8.126 3.685 1.00 80.25 99 GLY A CA 1
ATOM 772 C C . GLY A 1 99 ? -16.144 7.703 5.005 1.00 80.25 99 GLY A C 1
ATOM 773 O O . GLY A 1 99 ? -17.371 7.597 5.074 1.00 80.25 99 GLY A O 1
ATOM 774 N N . LEU A 1 100 ? -15.341 7.485 6.045 1.00 82.44 100 LEU A N 1
ATOM 775 C CA . LEU A 1 100 ? -15.797 7.117 7.387 1.00 82.44 100 LEU A CA 1
ATOM 776 C C . LEU A 1 100 ? -16.444 8.296 8.105 1.00 82.44 100 LEU A C 1
ATOM 778 O O . LEU A 1 100 ? -17.557 8.155 8.622 1.00 82.44 100 LEU A O 1
ATOM 782 N N . ASP A 1 101 ? -15.801 9.462 8.042 1.00 81.44 101 ASP A N 1
ATOM 783 C CA . ASP A 1 101 ? -16.289 10.712 8.623 1.00 81.44 101 ASP A CA 1
ATOM 784 C C . ASP A 1 101 ? -17.685 11.071 8.106 1.00 81.44 101 ASP A C 1
ATOM 786 O O . ASP A 1 101 ? -18.591 11.404 8.875 1.00 81.44 101 ASP A O 1
ATOM 790 N N . LEU A 1 102 ? -17.903 10.936 6.793 1.00 75.19 102 LEU A N 1
ATOM 791 C CA . LEU A 1 102 ? -19.198 11.215 6.169 1.00 75.19 102 LEU A CA 1
ATOM 792 C C . LEU A 1 102 ? -20.307 10.253 6.614 1.00 75.19 102 LEU A C 1
ATOM 794 O O . LEU A 1 102 ? -21.482 10.628 6.595 1.00 75.19 102 LEU A O 1
ATOM 798 N N . GLN A 1 103 ? -19.963 9.021 6.995 1.00 73.50 103 GLN A N 1
ATOM 799 C CA . GLN A 1 103 ? -20.931 8.018 7.446 1.00 73.50 103 GLN A CA 1
ATOM 800 C C . GLN A 1 103 ? -21.086 7.970 8.971 1.00 73.50 103 GLN A C 1
ATOM 802 O O . GLN A 1 103 ? -22.028 7.335 9.450 1.00 73.50 103 GLN A O 1
ATOM 807 N N . GLY A 1 104 ? -20.201 8.632 9.726 1.00 76.19 104 GLY A N 1
ATOM 808 C CA . GLY A 1 104 ? -20.152 8.551 11.187 1.00 76.19 104 GLY A CA 1
ATOM 809 C C . GLY A 1 104 ? -19.934 7.118 11.678 1.00 76.19 104 GLY A C 1
ATOM 810 O O . GLY A 1 104 ? -20.572 6.701 12.647 1.00 76.19 104 GLY A O 1
ATOM 811 N N . ARG A 1 105 ? -19.117 6.343 10.955 1.00 76.56 105 ARG A N 1
ATOM 812 C CA . ARG A 1 105 ? -18.839 4.929 11.238 1.00 76.56 105 ARG A CA 1
ATOM 813 C C . ARG A 1 105 ? -17.374 4.735 11.583 1.00 76.56 105 ARG A C 1
ATOM 815 O O . ARG A 1 105 ? -16.514 5.365 10.984 1.00 76.56 105 ARG A O 1
ATOM 822 N N . GLU A 1 106 ? -17.115 3.791 12.476 1.00 77.50 106 GLU A N 1
ATOM 823 C CA . GLU A 1 106 ? -15.766 3.318 12.765 1.00 77.50 106 GLU A CA 1
ATOM 824 C C . GLU A 1 106 ? -15.305 2.341 11.673 1.00 77.50 106 GLU A C 1
ATOM 826 O O . GLU A 1 106 ? -16.099 1.563 11.132 1.00 77.50 106 GLU A O 1
ATOM 831 N N . PHE A 1 107 ? -14.005 2.342 11.369 1.00 76.69 107 PHE A N 1
ATOM 832 C CA . PHE A 1 107 ? -13.410 1.451 10.367 1.00 76.69 107 PHE A CA 1
ATOM 833 C C . PHE A 1 107 ? -13.640 -0.036 10.688 1.00 76.69 107 PHE A C 1
ATOM 835 O O . PHE A 1 107 ? -13.915 -0.839 9.796 1.00 76.69 107 PHE A O 1
ATOM 842 N N . GLU A 1 108 ? -13.604 -0.394 11.974 1.00 74.38 108 GLU A N 1
ATOM 843 C CA . GLU A 1 108 ? -13.774 -1.766 12.471 1.00 74.38 108 GLU A CA 1
ATOM 844 C C . GLU A 1 108 ? -15.184 -2.342 12.238 1.00 74.38 108 GLU A C 1
ATOM 846 O O . GLU A 1 108 ? -15.372 -3.564 12.261 1.00 74.38 108 GLU A O 1
ATOM 851 N N . ASP A 1 109 ? -16.168 -1.473 11.986 1.00 75.12 109 ASP A N 1
ATOM 852 C CA . ASP A 1 109 ? -17.573 -1.833 11.792 1.00 75.12 109 ASP A CA 1
ATOM 853 C C . ASP A 1 109 ? -17.943 -2.069 10.317 1.00 75.12 109 ASP A C 1
ATOM 855 O O . ASP A 1 109 ? -19.105 -2.368 10.013 1.00 75.12 109 ASP A O 1
ATOM 859 N N . LEU A 1 110 ? -16.998 -1.915 9.381 1.00 74.31 110 LEU A N 1
ATOM 860 C CA . LEU A 1 110 ? -17.246 -2.059 7.946 1.00 74.31 110 LEU A CA 1
ATOM 861 C C . LEU A 1 110 ? -16.999 -3.479 7.429 1.00 74.31 110 LEU A C 1
ATOM 863 O O . LEU A 1 110 ? -16.040 -4.169 7.775 1.00 74.31 110 LEU A O 1
ATOM 867 N N . THR A 1 111 ? -17.864 -3.904 6.514 1.00 79.50 111 THR A N 1
ATOM 868 C CA . THR A 1 111 ? -17.634 -5.068 5.652 1.00 79.50 111 THR A CA 1
ATOM 869 C C . THR A 1 111 ? -16.729 -4.712 4.471 1.00 79.50 111 THR A C 1
ATOM 871 O O . THR A 1 111 ? -16.566 -3.545 4.111 1.00 79.50 111 THR A O 1
ATOM 874 N N . VAL A 1 112 ? -16.155 -5.731 3.821 1.00 76.44 112 VAL A N 1
ATOM 875 C CA . VAL A 1 112 ? -15.318 -5.548 2.621 1.00 76.44 112 VAL A CA 1
ATOM 876 C C .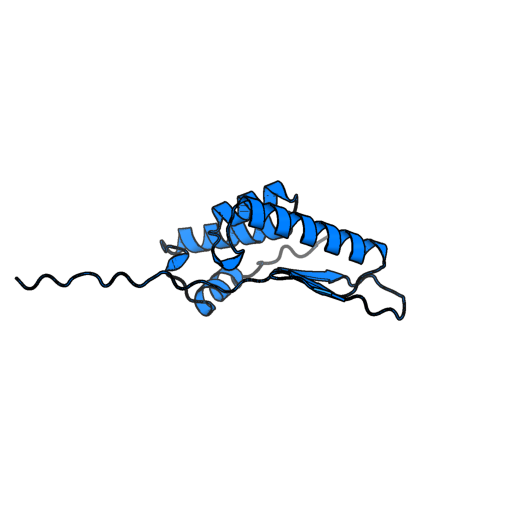 VAL A 1 112 ? -16.111 -4.870 1.500 1.00 76.44 112 VAL A C 1
ATOM 878 O O . VAL A 1 112 ? -15.575 -4.015 0.794 1.00 76.44 112 VAL A O 1
ATOM 881 N N . GLU A 1 113 ? -17.390 -5.218 1.346 1.00 77.88 113 GLU A N 1
ATOM 882 C CA . GLU A 1 113 ? -18.277 -4.590 0.367 1.00 77.88 113 GLU A CA 1
ATOM 883 C C . GLU A 1 113 ? -18.490 -3.096 0.646 1.00 77.88 113 GLU A C 1
ATOM 885 O O . GLU A 1 113 ? -18.429 -2.283 -0.275 1.00 77.88 113 GLU A O 1
ATOM 890 N N . GLU A 1 114 ? -18.689 -2.718 1.909 1.00 78.31 114 GLU A N 1
ATOM 891 C CA . GLU A 1 114 ? -18.872 -1.318 2.312 1.00 78.31 114 GLU A CA 1
ATOM 892 C C . GLU A 1 114 ? -17.581 -0.505 2.163 1.00 78.31 114 GLU A C 1
ATOM 894 O O . GLU A 1 114 ? -17.621 0.615 1.658 1.00 78.31 114 GLU A O 1
ATOM 899 N N . LEU A 1 115 ? -16.429 -1.086 2.513 1.00 78.56 115 LEU A N 1
ATOM 900 C CA . LEU A 1 115 ? -15.117 -0.474 2.288 1.00 78.56 115 LEU A CA 1
ATOM 901 C C . LEU A 1 115 ? -14.865 -0.225 0.793 1.00 78.56 115 LEU A C 1
ATOM 903 O O . LEU A 1 115 ? -14.426 0.848 0.383 1.00 78.56 115 LEU A O 1
ATOM 907 N N . THR A 1 116 ? -15.194 -1.212 -0.042 1.00 80.12 116 THR A N 1
ATOM 908 C CA . THR A 1 116 ? -15.084 -1.082 -1.500 1.00 80.12 116 THR A CA 1
ATOM 909 C C . THR A 1 116 ? -15.997 0.027 -2.014 1.00 80.12 116 THR A C 1
ATOM 911 O O . THR A 1 116 ? -15.583 0.801 -2.874 1.00 80.12 116 THR A O 1
ATOM 914 N N . ALA A 1 117 ? -17.215 0.147 -1.478 1.00 79.25 117 ALA A N 1
ATOM 915 C CA . ALA A 1 117 ? -18.137 1.218 -1.845 1.00 79.25 117 ALA A CA 1
ATOM 916 C C . ALA A 1 117 ? -17.588 2.609 -1.481 1.00 79.25 117 ALA A C 1
ATOM 918 O O . ALA A 1 117 ? -17.714 3.527 -2.289 1.00 79.25 117 ALA A O 1
ATOM 919 N N . LEU A 1 118 ? -16.914 2.756 -0.333 1.00 75.56 118 LEU A N 1
ATOM 920 C CA . LEU A 1 118 ? -16.228 4.001 0.049 1.00 75.56 118 LEU A CA 1
ATOM 921 C C . LEU A 1 118 ? -15.131 4.385 -0.951 1.00 75.56 118 LEU A C 1
ATOM 923 O O . LEU A 1 118 ? -15.024 5.539 -1.361 1.00 75.56 118 LEU A O 1
ATOM 927 N N . LEU A 1 119 ? -14.357 3.401 -1.403 1.00 72.75 119 LEU A N 1
ATOM 928 C CA . LEU A 1 119 ? -13.300 3.596 -2.397 1.00 72.75 119 LEU A CA 1
ATOM 929 C C . LEU A 1 119 ? -13.833 3.749 -3.833 1.00 72.75 119 LEU A C 1
ATOM 931 O O . LEU A 1 119 ? -13.106 4.219 -4.711 1.00 72.75 119 LEU A O 1
ATOM 935 N N . SER A 1 120 ? -15.089 3.374 -4.082 1.00 69.81 120 SER A N 1
ATOM 936 C CA . SER A 1 120 ? -15.736 3.445 -5.398 1.00 69.81 120 SER A CA 1
ATOM 937 C C . SER A 1 120 ? -16.401 4.790 -5.684 1.00 69.81 120 SER A C 1
ATOM 939 O O . SER A 1 120 ? -16.876 4.976 -6.801 1.00 69.81 120 SER A O 1
ATOM 941 N N . PHE A 1 121 ? -16.438 5.733 -4.730 1.00 54.94 121 PHE A N 1
ATOM 942 C CA . PHE A 1 121 ? -16.891 7.094 -5.028 1.00 54.94 121 PHE A CA 1
ATOM 943 C C . PHE A 1 121 ? -15.966 7.705 -6.080 1.00 54.94 121 PHE A C 1
ATOM 945 O O . PHE A 1 121 ? -14.777 7.922 -5.837 1.00 54.94 121 PHE A O 1
ATOM 952 N N . GLU A 1 122 ? -16.538 7.868 -7.269 1.00 52.16 122 GLU A N 1
ATOM 953 C CA . GLU A 1 122 ? -15.866 8.170 -8.520 1.00 52.16 122 GLU A CA 1
ATOM 954 C C . GLU A 1 122 ? -14.991 9.424 -8.415 1.00 52.16 122 GLU A C 1
ATOM 956 O O . GLU A 1 122 ? -15.404 10.460 -7.886 1.00 52.16 122 GLU A O 1
ATOM 961 N N . ASP A 1 123 ? -13.800 9.319 -9.010 1.00 47.41 123 ASP A N 1
ATOM 962 C CA . ASP A 1 123 ? -13.105 10.433 -9.644 1.00 47.41 123 ASP A CA 1
ATOM 963 C C . ASP A 1 123 ? -14.106 11.089 -10.606 1.00 47.41 123 ASP A C 1
ATOM 965 O O . ASP A 1 123 ? -14.313 10.644 -11.735 1.00 47.41 123 ASP A O 1
ATOM 969 N N . THR A 1 124 ? -14.832 12.103 -10.131 1.00 40.22 124 THR A N 1
ATOM 970 C CA . THR A 1 124 ? -15.520 13.012 -11.044 1.00 40.22 1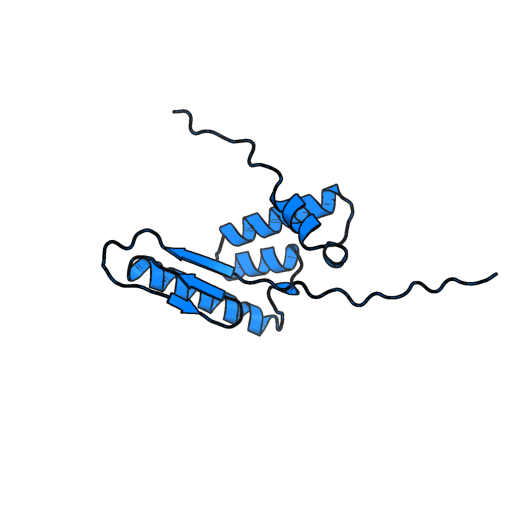24 THR A CA 1
ATOM 971 C C . THR A 1 124 ? -14.409 13.758 -11.758 1.00 40.22 124 THR A C 1
ATOM 973 O O . THR A 1 124 ? -13.831 14.695 -11.210 1.00 40.22 124 THR A O 1
ATOM 976 N N . GLY A 1 125 ? -14.071 13.240 -12.936 1.00 40.16 125 GLY A N 1
ATOM 977 C CA . GLY A 1 125 ? -12.870 13.576 -13.670 1.00 40.16 125 GLY A CA 1
ATOM 978 C C . GLY A 1 125 ? -12.577 15.066 -13.745 1.00 40.16 125 GLY A C 1
ATOM 979 O O . GLY A 1 125 ? -13.403 15.870 -14.177 1.00 40.16 125 GLY A O 1
ATOM 980 N N . ALA A 1 126 ? -11.331 15.405 -13.439 1.00 38.31 126 ALA A N 1
ATOM 981 C CA . ALA A 1 126 ? -10.654 16.463 -14.163 1.00 38.31 126 ALA A CA 1
ATOM 982 C C . ALA A 1 126 ? -9.987 15.812 -15.378 1.00 38.31 126 ALA A C 1
ATOM 984 O O . ALA A 1 126 ? -8.820 15.426 -15.367 1.00 38.31 126 ALA A O 1
ATOM 985 N N . THR A 1 127 ? -10.781 15.659 -16.434 1.00 40.69 127 THR A N 1
ATOM 986 C CA . THR A 1 127 ? -10.282 15.510 -17.796 1.00 40.69 127 THR A CA 1
ATOM 987 C C . THR A 1 127 ? -9.223 16.574 -1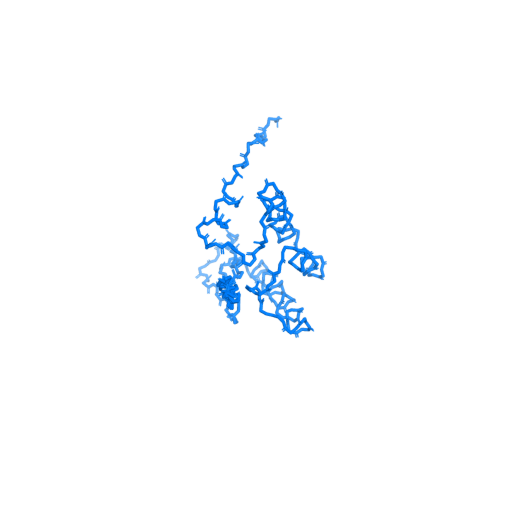8.064 1.00 40.69 127 THR A C 1
ATOM 989 O O . THR A 1 127 ? -9.466 17.764 -17.869 1.00 40.69 127 THR A O 1
ATOM 992 N N . VAL A 1 128 ? -8.063 16.138 -18.545 1.00 48.31 128 VAL A N 1
ATOM 993 C CA . VAL A 1 128 ? -7.090 16.990 -19.224 1.00 48.31 128 VAL A CA 1
ATOM 994 C C . VAL A 1 128 ? -7.765 17.712 -20.396 1.00 48.31 128 VAL A C 1
ATOM 996 O O . VAL A 1 128 ? -7.991 17.133 -21.454 1.00 48.31 128 VAL A O 1
ATOM 999 N N . GLU A 1 129 ? -8.080 18.990 -20.202 1.00 44.66 129 GLU A N 1
ATOM 1000 C CA . GLU A 1 129 ? -8.177 19.974 -21.278 1.00 44.66 129 GLU A CA 1
ATOM 1001 C C . GLU A 1 129 ? -6.984 20.923 -21.155 1.00 44.66 129 GLU A C 1
ATOM 1003 O O . GLU A 1 129 ? -6.978 21.808 -20.299 1.00 44.66 129 GLU A O 1
ATOM 1008 N N . THR A 1 130 ? -5.948 20.719 -21.972 1.00 42.81 130 THR A N 1
ATOM 1009 C CA . THR A 1 130 ? -5.381 21.722 -22.903 1.00 42.81 130 THR A CA 1
ATOM 1010 C C . THR A 1 130 ? -4.240 21.140 -23.727 1.00 42.81 130 THR A C 1
ATOM 1012 O O . THR A 1 130 ? -3.438 20.354 -23.178 1.00 42.81 130 THR A O 1
#

Secondary structure (DSSP, 8-state):
--------PPP------EEEEE----SS---EEE-SSEEEEE--HHHHHHHHHHHHHHHHHHHHHT--GGG--HHHHHHHHHHTT-HHHHHHHHHHHHHHHHHT--GGG--HHHHHHHHTS---------

Foldseek 3Di:
DDDDDPDPDDQDQDQAAAEAEADADPDPDWDWDDDDRYIYTDHDPVVSVVRVLLVVLLVVVCVVVVHDPSRDALVRQLVSCVSSVNVVSNVLSVLQVVLCVVVVHDPSPDDPVSSVVSVPPDPPDPPDDD

pLDDT: mean 80.49, std 16.81, range [38.31, 95.06]

Organism: NCBI:txid1387353

Sequence (130 aa):
MIMTQPSTSRPRRIRAALIGFGFDGADDQQRVTRSAQCLVVGGSPETHDELREAMTRLEIELDEMQQDLGDLNPDELAELAFRIDLPELHHIAVRLDAGLDLQGREFEDLTVEELTALLSFEDTGATVET